Protein AF-A0A8J7UCC3-F1 (afdb_monomer_lite)

pLDDT: mean 78.11, std 16.97, range [49.72, 96.56]

Structure (mmCIF, N/CA/C/O backbone):
data_AF-A0A8J7UCC3-F1
#
_entry.id   AF-A0A8J7UCC3-F1
#
loop_
_atom_site.group_PDB
_atom_site.id
_atom_site.type_symbol
_atom_site.label_atom_id
_atom_site.label_alt_id
_atom_site.label_comp_id
_atom_site.label_asym_id
_atom_site.label_entity_id
_atom_site.label_seq_id
_atom_site.pdbx_PDB_ins_code
_atom_site.Cartn_x
_atom_site.Cartn_y
_atom_site.Cartn_z
_atom_site.occupancy
_atom_site.B_iso_or_equiv
_atom_site.auth_seq_id
_atom_site.auth_comp_id
_atom_site.auth_asym_id
_atom_site.auth_atom_id
_atom_site.pdbx_PDB_model_num
ATOM 1 N N . MET A 1 1 ? -17.914 -9.107 5.460 1.00 52.59 1 MET A N 1
ATOM 2 C CA . MET A 1 1 ? -16.474 -8.763 5.466 1.00 52.59 1 MET A CA 1
ATOM 3 C C . MET A 1 1 ? -15.946 -8.955 6.876 1.00 52.59 1 MET A C 1
ATOM 5 O O . MET A 1 1 ? -16.552 -8.418 7.795 1.00 52.59 1 MET A O 1
ATOM 9 N N . SER A 1 2 ? -14.887 -9.742 7.066 1.00 80.50 2 SER A N 1
ATOM 10 C CA . SER A 1 2 ? -14.240 -9.902 8.373 1.00 80.50 2 SER A CA 1
ATOM 11 C C . SER A 1 2 ? -13.415 -8.656 8.689 1.00 80.50 2 SER A C 1
ATOM 13 O O . SER A 1 2 ? -12.569 -8.253 7.890 1.00 80.50 2 SER A O 1
ATOM 15 N N . ARG A 1 3 ? -13.676 -8.026 9.836 1.00 83.06 3 ARG A N 1
ATOM 16 C CA . ARG A 1 3 ? -12.870 -6.909 10.332 1.00 83.06 3 ARG A CA 1
ATOM 17 C C . ARG A 1 3 ? -11.757 -7.477 11.199 1.00 83.06 3 ARG A C 1
ATOM 19 O O . ARG A 1 3 ? -12.033 -8.075 12.233 1.00 83.06 3 ARG A O 1
ATOM 26 N N . THR A 1 4 ? -10.521 -7.260 10.778 1.00 88.31 4 THR A N 1
ATOM 27 C CA . THR A 1 4 ? -9.334 -7.672 11.524 1.00 88.31 4 THR A CA 1
ATOM 28 C C . THR A 1 4 ? -8.549 -6.429 11.898 1.00 88.31 4 THR A C 1
ATOM 30 O O . THR A 1 4 ? -8.316 -5.562 11.056 1.00 88.31 4 THR A O 1
ATOM 33 N N . THR A 1 5 ? -8.168 -6.334 13.167 1.00 91.31 5 THR A N 1
ATOM 34 C CA . THR A 1 5 ? -7.296 -5.270 13.665 1.00 91.31 5 THR A CA 1
ATOM 35 C C . THR A 1 5 ? -5.872 -5.802 13.713 1.00 91.31 5 THR A C 1
ATOM 37 O O . THR A 1 5 ? -5.646 -6.907 14.198 1.00 91.31 5 THR A O 1
ATOM 40 N N . ILE A 1 6 ? -4.925 -5.019 13.205 1.00 89.56 6 ILE A N 1
ATOM 41 C CA . ILE A 1 6 ? -3.498 -5.343 13.200 1.00 89.56 6 ILE A CA 1
ATOM 42 C C . ILE A 1 6 ? -2.810 -4.295 14.069 1.00 89.56 6 ILE A C 1
ATOM 44 O O . ILE A 1 6 ? -3.079 -3.103 13.915 1.00 89.56 6 ILE A O 1
ATOM 48 N N . GLN A 1 7 ? -1.965 -4.732 14.999 1.00 94.12 7 GLN A N 1
ATOM 49 C CA . GLN A 1 7 ? -1.124 -3.814 15.760 1.00 94.12 7 GLN A CA 1
ATOM 50 C C . GLN A 1 7 ? 0.098 -3.438 14.925 1.00 94.12 7 GLN A C 1
ATOM 52 O O . GLN A 1 7 ? 0.701 -4.297 14.286 1.00 94.12 7 GLN A O 1
ATOM 57 N N . LEU A 1 8 ? 0.428 -2.151 14.919 1.00 93.12 8 LEU A N 1
ATOM 58 C CA . LEU A 1 8 ? 1.546 -1.578 14.179 1.00 93.12 8 LEU A CA 1
ATOM 59 C C . LEU A 1 8 ? 2.386 -0.752 15.145 1.00 93.12 8 LEU A C 1
ATOM 61 O O . LEU A 1 8 ? 1.844 -0.149 16.073 1.00 93.12 8 LEU A O 1
ATOM 65 N N . ASP A 1 9 ? 3.690 -0.706 14.910 1.00 96.38 9 ASP A N 1
ATOM 66 C CA . ASP A 1 9 ? 4.551 0.268 15.563 1.00 96.38 9 ASP A CA 1
ATOM 67 C C . ASP A 1 9 ? 4.268 1.689 15.034 1.00 96.38 9 ASP A C 1
ATOM 69 O O . ASP A 1 9 ? 3.658 1.898 13.976 1.00 96.38 9 ASP A O 1
ATOM 73 N N . GLU A 1 10 ? 4.696 2.688 15.802 1.00 95.81 10 GLU A N 1
ATOM 74 C CA . GLU A 1 10 ? 4.405 4.092 15.505 1.00 95.81 10 GLU A CA 1
ATOM 75 C C . GLU A 1 10 ? 5.120 4.587 14.235 1.00 95.81 10 GLU A C 1
ATOM 77 O O . GLU A 1 10 ? 4.599 5.460 13.537 1.00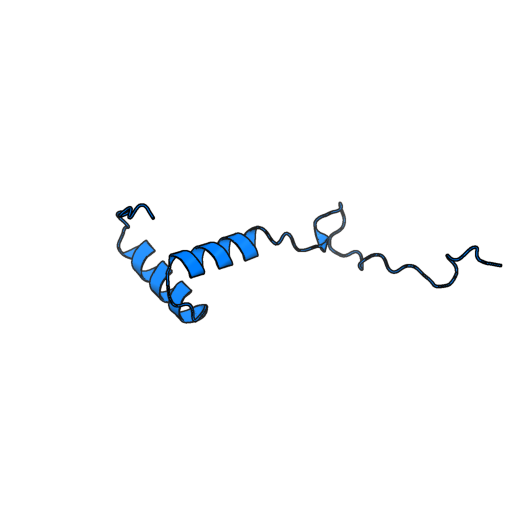 95.81 10 GLU A O 1
ATOM 82 N N . GLU A 1 11 ? 6.282 4.030 13.888 1.00 96.56 11 GLU A N 1
ATOM 83 C CA . GLU A 1 11 ? 7.018 4.422 12.682 1.00 96.56 11 GLU A CA 1
ATOM 84 C C . GLU A 1 11 ? 6.310 3.914 11.424 1.00 96.56 11 GLU A C 1
ATOM 86 O O . GLU A 1 11 ? 6.031 4.694 10.506 1.00 96.56 11 GLU A O 1
ATOM 91 N N . THR A 1 12 ? 5.911 2.642 11.418 1.00 94.62 12 THR A N 1
ATOM 92 C CA . THR A 1 12 ? 5.117 2.029 10.348 1.00 94.62 12 THR A CA 1
ATOM 93 C C . THR A 1 12 ? 3.795 2.760 10.152 1.00 94.62 12 THR A C 1
ATOM 95 O O . THR A 1 12 ? 3.384 3.016 9.017 1.00 94.62 12 THR A O 1
ATOM 98 N N . ARG A 1 13 ? 3.133 3.171 11.241 1.00 95.12 13 ARG A N 1
ATOM 99 C CA . ARG A 1 13 ? 1.905 3.971 11.159 1.00 95.12 13 ARG A CA 1
ATOM 100 C C . ARG A 1 13 ? 2.141 5.312 10.457 1.00 95.12 13 ARG A C 1
ATOM 102 O O . ARG A 1 13 ? 1.363 5.674 9.575 1.00 95.12 13 ARG A O 1
ATOM 109 N N . LYS A 1 14 ? 3.209 6.037 10.805 1.00 96.31 14 LYS A N 1
ATOM 110 C CA . LYS A 1 14 ? 3.557 7.317 10.157 1.00 96.31 14 LYS A CA 1
ATOM 111 C C . LYS A 1 14 ? 3.881 7.142 8.677 1.00 96.31 14 LYS A C 1
ATOM 113 O O . LYS A 1 14 ? 3.483 7.979 7.869 1.00 96.31 14 LYS A O 1
ATOM 118 N N . LEU A 1 15 ? 4.573 6.063 8.317 1.00 95.88 15 LEU A N 1
ATOM 119 C CA . LEU A 1 15 ? 4.849 5.728 6.920 1.00 95.88 15 LEU A CA 1
ATOM 120 C C . LEU A 1 15 ? 3.557 5.471 6.141 1.00 95.88 15 LEU A C 1
ATOM 122 O O . LEU A 1 15 ? 3.378 6.040 5.068 1.00 95.88 15 LEU A O 1
ATOM 126 N N . LEU A 1 16 ? 2.626 4.689 6.692 1.00 94.12 16 LEU A N 1
ATOM 127 C CA . LEU A 1 16 ? 1.338 4.417 6.045 1.00 94.12 16 LEU A CA 1
ATOM 128 C C . LEU A 1 16 ? 0.499 5.682 5.834 1.00 94.12 16 LEU A C 1
ATOM 130 O O . LEU A 1 16 ? -0.146 5.804 4.795 1.00 94.12 16 LEU A O 1
ATOM 134 N N . GLU A 1 17 ? 0.520 6.629 6.775 1.00 95.19 17 GLU A N 1
ATOM 135 C CA . GLU A 1 17 ? -0.142 7.929 6.599 1.00 95.19 17 GLU A CA 1
ATOM 136 C C . GLU A 1 17 ? 0.477 8.752 5.469 1.00 95.19 17 GLU A C 1
ATOM 138 O O . GLU A 1 17 ? -0.247 9.294 4.635 1.00 95.19 17 GLU A O 1
ATOM 143 N N . ARG A 1 18 ? 1.813 8.811 5.400 1.00 96.12 18 ARG A N 1
ATOM 144 C CA . ARG A 1 18 ? 2.513 9.513 4.313 1.00 96.12 18 ARG A CA 1
ATOM 145 C C . ARG A 1 18 ? 2.190 8.902 2.959 1.00 96.12 18 ARG A C 1
ATOM 147 O O . ARG A 1 18 ? 1.752 9.620 2.070 1.00 96.12 18 ARG A O 1
ATOM 154 N N . VAL A 1 19 ? 2.303 7.580 2.837 1.00 94.56 19 VAL A N 1
ATOM 155 C CA . VAL A 1 19 ? 1.973 6.855 1.602 1.00 94.56 19 VAL A CA 1
ATOM 156 C C . VAL A 1 19 ? 0.520 7.105 1.201 1.00 94.56 19 VAL A C 1
ATOM 158 O O . VAL A 1 19 ? 0.233 7.374 0.039 1.00 94.56 19 VAL A O 1
ATOM 161 N N . LYS A 1 20 ? -0.418 7.055 2.152 1.00 95.44 20 LYS A N 1
ATOM 162 C CA . LYS A 1 20 ? -1.833 7.328 1.883 1.00 95.44 20 LYS A CA 1
ATOM 163 C C . LYS A 1 20 ? -2.043 8.743 1.329 1.00 95.44 20 LYS A C 1
ATOM 165 O O . LYS A 1 20 ? -2.804 8.901 0.374 1.00 95.44 20 LYS A O 1
ATOM 170 N N . ALA A 1 21 ? -1.377 9.741 1.912 1.00 95.12 21 ALA A N 1
ATOM 171 C CA . ALA A 1 21 ? -1.446 11.130 1.471 1.00 95.12 21 ALA A CA 1
ATOM 172 C C . ALA A 1 21 ? -0.805 11.332 0.089 1.00 95.12 21 ALA A C 1
ATOM 174 O O . ALA A 1 21 ? -1.422 11.938 -0.782 1.00 95.12 21 ALA A O 1
ATOM 175 N N . GLU A 1 22 ? 0.388 10.777 -0.136 1.00 94.06 22 GLU A N 1
ATOM 176 C CA . GLU A 1 22 ? 1.116 10.859 -1.409 1.00 94.06 22 GLU A CA 1
ATOM 177 C C . GLU A 1 22 ? 0.355 10.187 -2.557 1.00 94.06 22 GLU A C 1
ATOM 179 O O . GLU A 1 22 ? 0.321 10.704 -3.671 1.00 94.06 22 GLU A O 1
ATOM 184 N N . MET A 1 23 ? -0.297 9.054 -2.288 1.00 91.88 23 MET A N 1
ATOM 185 C CA . MET A 1 23 ? -1.097 8.335 -3.282 1.00 91.88 23 MET A CA 1
ATOM 186 C C . MET A 1 23 ? -2.518 8.897 -3.439 1.00 91.88 23 MET A C 1
ATOM 188 O O . MET A 1 23 ? -3.228 8.480 -4.352 1.00 91.88 23 MET A O 1
ATOM 192 N N . GLY A 1 24 ? -2.954 9.809 -2.562 1.00 94.06 24 GLY A N 1
ATOM 193 C CA . GLY A 1 24 ? -4.282 10.427 -2.616 1.00 94.06 24 GLY A CA 1
ATOM 194 C C . GLY A 1 24 ? -5.446 9.449 -2.414 1.00 94.06 24 GLY A C 1
ATOM 195 O O . GLY A 1 24 ? -6.517 9.645 -2.986 1.00 94.06 24 GLY A O 1
ATOM 196 N N . VAL A 1 25 ? -5.252 8.380 -1.635 1.00 94.69 25 VAL A N 1
ATOM 197 C CA . VAL A 1 25 ? -6.241 7.296 -1.471 1.00 94.69 25 VAL A CA 1
ATOM 198 C C . VAL A 1 25 ? -7.007 7.369 -0.152 1.00 94.69 25 VAL A C 1
ATOM 200 O O . VAL A 1 25 ? -6.524 7.870 0.866 1.00 94.69 25 VAL A O 1
ATOM 203 N N . ALA A 1 26 ? -8.219 6.812 -0.137 1.00 90.00 26 ALA A N 1
ATOM 204 C CA . ALA A 1 26 ? -9.120 6.927 1.008 1.00 90.00 26 ALA A CA 1
ATOM 205 C C . ALA A 1 26 ? -8.753 5.979 2.165 1.00 90.00 26 ALA A C 1
ATOM 207 O O . ALA A 1 26 ? -9.043 6.273 3.329 1.00 90.00 26 ALA A O 1
ATOM 208 N N . SER A 1 27 ? -8.086 4.854 1.879 1.00 93.12 27 SER A N 1
ATOM 209 C CA . SER A 1 27 ? -7.783 3.816 2.874 1.00 93.12 27 SER A CA 1
ATOM 210 C C . SER A 1 27 ? -6.372 3.238 2.746 1.00 93.12 27 SER A C 1
ATOM 212 O O . SER A 1 27 ? -5.823 3.144 1.651 1.00 93.12 27 SER A O 1
ATOM 214 N N . TYR A 1 28 ? -5.801 2.762 3.860 1.00 92.75 28 TYR A N 1
ATOM 215 C CA . TYR A 1 28 ? -4.507 2.066 3.818 1.00 92.75 28 TYR A CA 1
ATOM 216 C C . TYR A 1 28 ? -4.579 0.759 3.022 1.00 92.75 28 TYR A C 1
ATOM 218 O O . TYR A 1 28 ? -3.607 0.370 2.388 1.00 92.75 28 TYR A O 1
ATOM 226 N N . ALA A 1 29 ? -5.733 0.082 3.015 1.00 91.38 29 ALA A N 1
ATOM 227 C CA . ALA A 1 29 ? -5.922 -1.129 2.219 1.00 91.38 29 ALA A CA 1
ATOM 228 C C . ALA A 1 29 ? -5.780 -0.844 0.716 1.00 91.38 29 ALA A C 1
ATOM 230 O O . ALA A 1 29 ? -5.207 -1.644 -0.021 1.00 91.38 29 ALA A O 1
ATOM 231 N N . GLU A 1 30 ? -6.283 0.302 0.265 1.00 92.06 30 GLU A N 1
ATOM 232 C CA . GLU A 1 30 ? -6.136 0.766 -1.111 1.00 92.06 30 GLU A CA 1
ATOM 233 C C . GLU A 1 30 ? -4.688 1.161 -1.421 1.00 92.06 30 GLU A C 1
ATOM 235 O O . GLU A 1 30 ? -4.144 0.696 -2.422 1.00 92.06 30 GLU A O 1
ATOM 240 N N . ALA A 1 31 ? -4.032 1.893 -0.513 1.00 94.00 31 ALA A N 1
ATOM 241 C CA . ALA A 1 31 ? -2.608 2.223 -0.622 1.00 94.00 31 ALA A CA 1
ATOM 242 C C . ALA A 1 31 ? -1.740 0.961 -0.778 1.00 94.00 31 ALA A C 1
ATOM 244 O O . ALA A 1 31 ? -0.967 0.839 -1.725 1.00 94.00 31 ALA A O 1
ATOM 245 N N . ILE A 1 32 ? -1.931 -0.033 0.097 1.00 92.38 32 ILE A N 1
ATOM 246 C CA . ILE A 1 32 ? -1.188 -1.300 0.065 1.00 92.38 32 ILE A CA 1
ATOM 247 C C . ILE A 1 32 ? -1.453 -2.057 -1.240 1.00 92.38 32 ILE A C 1
ATOM 249 O O . ILE A 1 32 ? -0.522 -2.586 -1.841 1.00 92.38 32 ILE A O 1
ATOM 253 N N . ARG A 1 33 ? -2.701 -2.104 -1.725 1.00 91.69 33 ARG A N 1
ATOM 254 C CA . ARG A 1 33 ? -3.017 -2.758 -3.007 1.00 91.69 33 ARG A CA 1
ATOM 255 C C . ARG A 1 33 ? -2.300 -2.098 -4.178 1.00 91.69 33 ARG A C 1
ATOM 257 O O . ARG A 1 33 ? -1.810 -2.814 -5.051 1.00 91.69 33 ARG A O 1
ATOM 264 N N . LEU A 1 34 ? -2.240 -0.769 -4.207 1.00 90.44 34 LEU A N 1
ATOM 265 C CA . LEU A 1 34 ? -1.533 -0.037 -5.253 1.00 90.44 34 LEU A CA 1
ATOM 266 C C . LEU A 1 34 ? -0.022 -0.261 -5.172 1.00 90.44 34 LEU A C 1
ATOM 268 O O . LEU A 1 34 ? 0.574 -0.562 -6.201 1.00 90.44 34 LEU A O 1
ATOM 2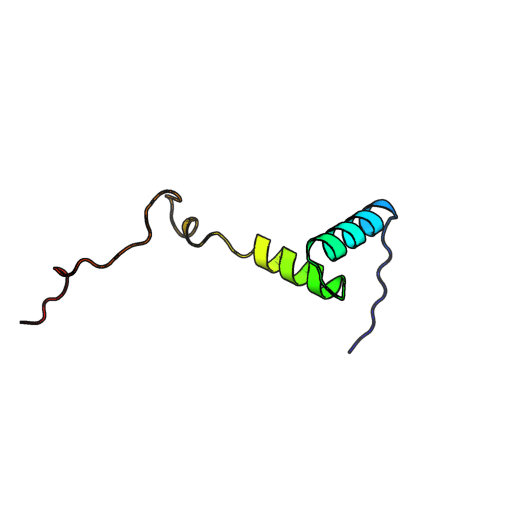72 N N . LEU A 1 35 ? 0.570 -0.233 -3.975 1.00 90.25 35 LEU A N 1
ATOM 273 C CA . LEU A 1 35 ? 1.984 -0.567 -3.776 1.00 90.25 35 LEU A CA 1
ATOM 274 C C . LEU A 1 35 ? 2.303 -1.986 -4.251 1.00 90.25 35 LEU A C 1
ATOM 276 O O . LEU A 1 35 ? 3.236 -2.197 -5.017 1.00 90.25 35 LEU A O 1
ATOM 280 N N . VAL A 1 36 ? 1.489 -2.970 -3.863 1.00 88.38 36 VAL A N 1
ATOM 281 C CA . VAL A 1 36 ? 1.652 -4.358 -4.317 1.00 88.38 36 VAL A CA 1
ATOM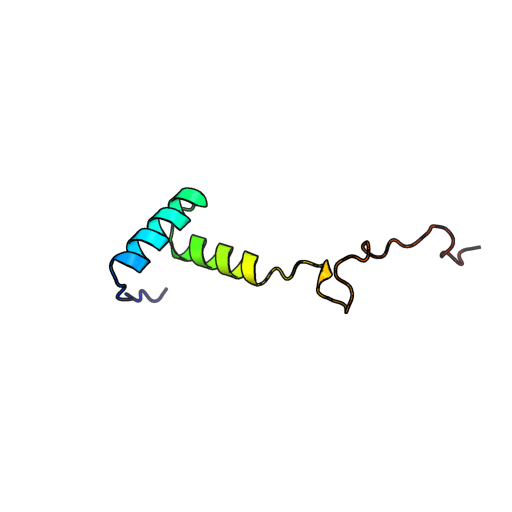 282 C C . VAL A 1 36 ? 1.512 -4.452 -5.835 1.00 88.38 36 VAL A C 1
ATOM 284 O O . VAL A 1 36 ? 2.243 -5.211 -6.464 1.00 88.38 36 VAL A O 1
ATOM 287 N N . LYS A 1 37 ? 0.597 -3.690 -6.444 1.00 87.12 37 LYS A N 1
ATOM 288 C CA . LYS A 1 37 ? 0.434 -3.644 -7.901 1.00 87.12 37 LYS A CA 1
ATOM 289 C C . LYS A 1 37 ? 1.641 -3.009 -8.591 1.00 87.12 37 LYS A C 1
ATOM 291 O O . LYS A 1 37 ? 2.032 -3.528 -9.624 1.00 87.12 37 LYS A O 1
ATOM 296 N N . GLN A 1 38 ? 2.222 -1.949 -8.032 1.00 84.62 38 GLN A N 1
ATOM 297 C CA . GLN A 1 38 ? 3.436 -1.305 -8.546 1.00 84.62 38 GLN A CA 1
ATOM 298 C C . GLN A 1 38 ? 4.660 -2.220 -8.418 1.00 84.62 38 GLN A C 1
ATOM 300 O O . GLN A 1 38 ? 5.423 -2.359 -9.363 1.00 84.62 38 GLN A O 1
ATOM 305 N N . LEU A 1 39 ? 4.810 -2.919 -7.289 1.00 80.19 39 LEU A N 1
ATOM 306 C CA . LEU A 1 39 ? 5.884 -3.898 -7.093 1.00 80.19 39 LEU A CA 1
ATOM 307 C C . LEU A 1 39 ? 5.733 -5.117 -8.014 1.00 80.19 39 LEU A C 1
ATOM 309 O O . LEU A 1 39 ? 6.718 -5.673 -8.485 1.00 80.19 39 LEU A O 1
ATOM 313 N N . LYS A 1 40 ? 4.492 -5.562 -8.256 1.00 71.94 40 LYS A N 1
ATOM 314 C CA . LYS A 1 40 ? 4.187 -6.708 -9.130 1.00 71.94 40 LYS A CA 1
ATOM 315 C C . LYS A 1 40 ? 4.059 -6.344 -10.598 1.00 71.94 40 LYS A C 1
ATOM 317 O O . LYS A 1 40 ? 4.080 -7.255 -11.429 1.00 71.94 40 LYS A O 1
ATOM 322 N N . SER A 1 41 ? 3.9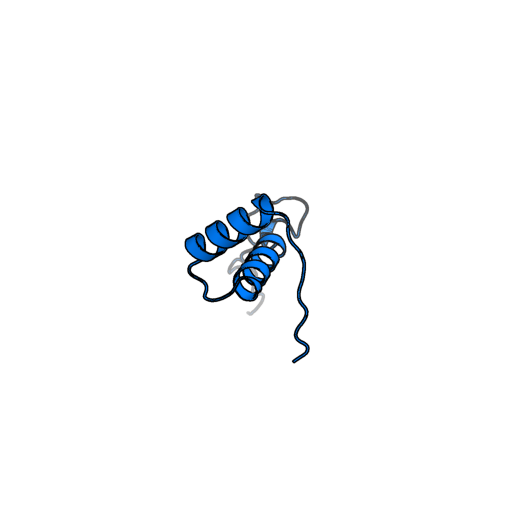19 -5.066 -10.944 1.00 63.09 41 SER A N 1
ATOM 323 C CA . SER A 1 41 ? 4.220 -4.612 -12.292 1.00 63.09 41 SER A CA 1
ATOM 324 C C . SER A 1 41 ? 5.730 -4.670 -12.434 1.00 63.09 41 SER A C 1
ATOM 326 O O . SER A 1 41 ? 6.414 -3.657 -12.398 1.00 63.09 41 SER A O 1
ATOM 328 N N . ILE A 1 42 ? 6.227 -5.899 -12.583 1.00 53.78 42 ILE A N 1
ATOM 329 C CA . ILE A 1 42 ? 7.384 -6.176 -13.410 1.00 53.78 42 ILE A CA 1
ATOM 330 C C . ILE A 1 42 ? 7.183 -5.296 -14.635 1.00 53.78 42 ILE A C 1
ATOM 332 O O . ILE A 1 42 ? 6.182 -5.465 -15.351 1.00 53.78 42 ILE A O 1
ATOM 336 N N . ASP A 1 43 ? 8.059 -4.306 -14.802 1.00 53.72 43 ASP A N 1
ATOM 337 C CA . ASP A 1 43 ? 8.123 -3.548 -16.037 1.00 53.72 43 ASP A CA 1
ATOM 338 C C . ASP A 1 43 ? 8.044 -4.586 -17.146 1.00 53.72 43 ASP A C 1
ATOM 340 O O . ASP A 1 43 ? 8.745 -5.600 -17.104 1.00 53.72 43 ASP A O 1
ATOM 344 N N . ARG A 1 44 ? 7.133 -4.413 -18.107 1.00 50.56 44 ARG A N 1
ATOM 345 C CA . ARG A 1 44 ? 6.959 -5.398 -19.189 1.00 50.56 44 ARG A CA 1
ATOM 346 C C . ARG A 1 44 ? 8.300 -5.786 -19.845 1.00 50.56 44 ARG A C 1
ATOM 348 O O . ARG A 1 44 ? 8.342 -6.831 -20.488 1.00 50.56 44 ARG A O 1
ATOM 355 N N . SER A 1 45 ? 9.353 -4.977 -19.672 1.00 51.09 45 SER A N 1
ATOM 356 C CA . SER A 1 45 ? 10.715 -5.213 -20.139 1.00 51.09 45 SER A CA 1
ATOM 357 C C . SER A 1 45 ? 11.542 -6.254 -19.367 1.00 51.09 45 SER A C 1
ATOM 359 O O . SER A 1 45 ? 12.500 -6.746 -19.950 1.00 51.09 45 SER A O 1
ATOM 361 N N . GLU A 1 46 ? 11.203 -6.682 -18.141 1.00 49.72 46 GLU A N 1
ATOM 362 C CA . GLU A 1 46 ? 11.988 -7.741 -17.459 1.00 49.72 46 GLU A CA 1
ATOM 363 C C . GLU A 1 46 ? 11.501 -9.169 -17.760 1.00 49.72 46 GLU A C 1
ATOM 365 O O . GLU A 1 46 ? 12.090 -10.158 -17.319 1.00 49.72 46 GLU A O 1
ATOM 370 N N . ARG A 1 47 ? 10.445 -9.325 -18.571 1.00 50.19 47 ARG A N 1
ATOM 371 C CA . ARG A 1 47 ? 10.104 -10.619 -19.182 1.00 50.19 47 ARG A CA 1
ATOM 372 C C . ARG A 1 47 ? 11.026 -10.893 -20.372 1.00 50.19 47 ARG A C 1
ATOM 374 O O . ARG A 1 47 ? 10.611 -10.833 -21.523 1.00 50.19 47 ARG A O 1
ATOM 381 N N . GLY A 1 48 ? 12.280 -11.207 -20.070 1.00 53.25 48 GLY A N 1
ATOM 382 C CA . GLY A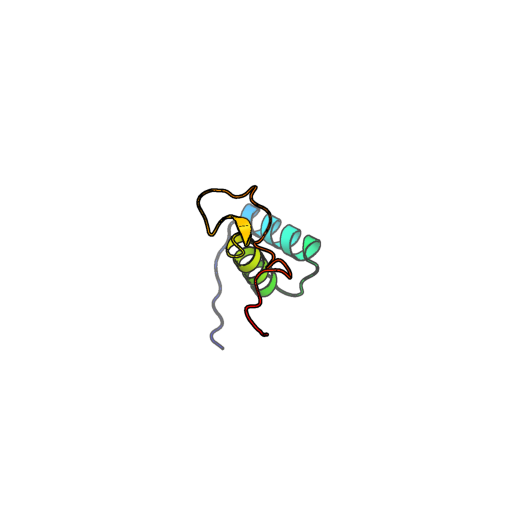 1 48 ? 13.314 -11.537 -21.045 1.00 53.25 48 GLY A CA 1
ATOM 383 C C . GLY A 1 48 ? 14.671 -11.025 -20.581 1.00 53.25 48 GLY A C 1
ATOM 384 O O . GLY A 1 48 ? 14.769 -9.976 -19.960 1.00 53.25 48 GLY A O 1
ATOM 385 N N . SER A 1 49 ? 15.731 -11.760 -20.888 1.00 56.56 49 SER A N 1
ATOM 386 C CA . SER A 1 49 ? 17.120 -11.536 -20.462 1.00 56.56 49 SER A CA 1
ATOM 387 C C . SER A 1 49 ? 17.772 -10.205 -20.904 1.00 56.56 49 SER A C 1
ATOM 389 O O . SER A 1 49 ? 18.985 -10.071 -20.769 1.00 56.56 49 SER A O 1
ATOM 391 N N . LEU A 1 50 ? 17.016 -9.228 -21.428 1.00 54.62 50 LEU A N 1
ATOM 392 C CA . LEU A 1 50 ? 17.492 -7.914 -21.887 1.00 54.62 50 LEU A CA 1
ATOM 393 C C . LEU A 1 50 ? 16.430 -6.803 -21.678 1.00 54.62 50 LEU A C 1
ATOM 395 O O . LEU A 1 50 ? 15.638 -6.536 -22.582 1.00 54.62 50 LEU A O 1
ATOM 399 N N . PRO A 1 51 ? 16.455 -6.070 -20.549 1.00 55.22 51 PRO A N 1
ATOM 400 C CA . PRO A 1 51 ? 15.466 -5.030 -20.224 1.00 55.22 51 PRO A CA 1
ATOM 401 C C . PRO A 1 51 ? 15.584 -3.729 -21.042 1.00 55.22 51 PRO A C 1
ATOM 403 O O . PRO A 1 51 ? 14.739 -2.847 -20.921 1.00 55.22 51 PRO A O 1
ATOM 406 N N . LYS A 1 52 ? 16.624 -3.595 -21.881 1.00 59.84 52 LYS A N 1
ATOM 407 C CA . LYS A 1 52 ? 16.838 -2.453 -22.796 1.00 59.84 52 LYS A CA 1
ATOM 408 C C . LYS A 1 52 ? 16.397 -2.730 -24.236 1.00 59.84 52 LYS A C 1
ATOM 410 O O . LYS A 1 52 ? 16.613 -1.885 -25.101 1.00 59.84 52 LYS A O 1
ATOM 415 N N . LEU A 1 53 ? 15.859 -3.917 -24.520 1.00 59.91 53 LEU A N 1
ATOM 416 C CA . LEU A 1 53 ? 15.341 -4.200 -25.851 1.00 59.91 53 LEU A CA 1
ATOM 417 C C . LEU A 1 53 ? 13.998 -3.485 -26.019 1.00 59.91 53 LEU A C 1
ATOM 419 O O . LEU A 1 53 ? 13.091 -3.660 -25.205 1.00 59.91 53 LEU A O 1
ATOM 423 N N . GLU A 1 54 ? 13.873 -2.697 -27.084 1.00 61.69 54 GLU A N 1
ATOM 424 C CA . GLU A 1 54 ? 12.587 -2.143 -27.500 1.00 61.69 54 GLU A CA 1
ATOM 425 C C . GLU A 1 54 ? 11.556 -3.267 -27.656 1.00 61.69 54 GLU A C 1
ATOM 427 O O . GLU A 1 54 ? 11.869 -4.364 -28.131 1.00 61.69 54 GLU A O 1
ATOM 432 N N . ALA A 1 55 ? 10.314 -2.997 -27.246 1.00 61.59 55 ALA A N 1
ATOM 433 C CA . ALA A 1 55 ? 9.234 -3.963 -27.387 1.00 61.59 55 ALA A CA 1
ATOM 434 C C . ALA A 1 55 ? 9.128 -4.406 -28.852 1.00 61.59 55 ALA A C 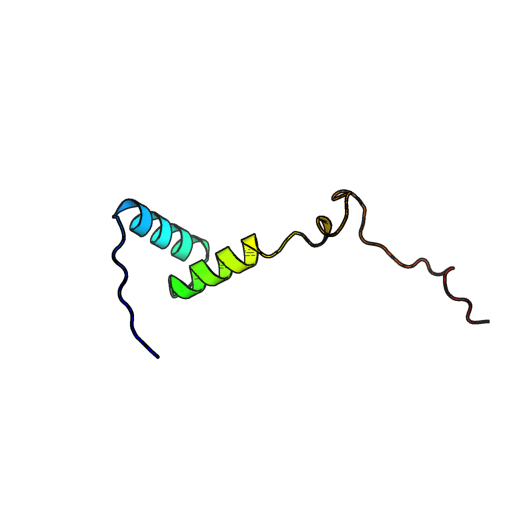1
ATOM 436 O O . ALA A 1 55 ? 9.131 -3.569 -29.756 1.00 61.59 55 ALA A O 1
ATOM 437 N N . PHE A 1 56 ? 9.010 -5.717 -29.084 1.00 69.50 56 PHE A N 1
ATOM 438 C CA . PHE A 1 56 ? 8.911 -6.264 -30.434 1.00 69.50 56 PHE A CA 1
ATOM 439 C C . PHE A 1 56 ? 7.776 -5.580 -31.213 1.00 69.50 56 PHE A C 1
ATOM 441 O O . PHE A 1 56 ? 6.598 -5.698 -30.863 1.00 69.50 56 PHE A O 1
ATOM 448 N N . ARG A 1 57 ? 8.138 -4.859 -32.278 1.00 68.31 57 ARG A N 1
ATOM 449 C CA . ARG A 1 57 ? 7.204 -4.291 -33.251 1.00 68.31 57 ARG A CA 1
ATOM 450 C C . ARG A 1 57 ? 7.275 -5.141 -34.512 1.00 68.31 57 ARG A C 1
ATOM 452 O O . ARG A 1 57 ? 8.323 -5.211 -35.140 1.00 68.31 57 ARG A O 1
ATOM 459 N N . ARG A 1 58 ? 6.158 -5.768 -34.887 1.00 63.31 58 ARG A N 1
ATOM 460 C CA . ARG A 1 58 ? 6.036 -6.465 -36.176 1.00 63.31 58 ARG A CA 1
ATOM 461 C C . ARG A 1 58 ? 6.229 -5.464 -37.313 1.00 63.31 58 ARG A C 1
ATOM 463 O O . ARG A 1 58 ? 5.448 -4.517 -37.432 1.00 63.31 58 ARG A O 1
ATOM 470 N N . GLU A 1 59 ? 7.250 -5.670 -38.134 1.00 70.19 59 GLU A N 1
ATOM 471 C CA . GLU A 1 59 ? 7.467 -4.873 -39.339 1.00 70.19 59 GLU A CA 1
ATOM 472 C C . GLU A 1 59 ? 6.451 -5.248 -40.428 1.00 70.19 59 GLU A C 1
ATOM 474 O O . GLU A 1 59 ? 5.958 -6.373 -40.493 1.00 70.19 59 GLU A O 1
ATOM 479 N N . LYS A 1 60 ? 6.106 -4.296 -41.306 1.00 60.50 60 LYS A N 1
ATOM 480 C CA . LYS A 1 60 ? 5.102 -4.502 -42.371 1.00 60.50 60 LYS A CA 1
ATOM 481 C C . LYS A 1 60 ? 5.467 -5.621 -43.361 1.00 60.50 60 LYS A C 1
ATOM 483 O O . LYS A 1 60 ? 4.567 -6.135 -44.015 1.00 60.50 60 LYS A O 1
ATOM 488 N N . LEU A 1 61 ? 6.747 -5.982 -43.459 1.00 59.41 61 LEU A N 1
ATOM 489 C CA . LEU A 1 61 ? 7.270 -7.023 -44.354 1.00 59.41 61 LEU A CA 1
ATOM 490 C C . LEU A 1 61 ? 6.956 -8.453 -43.883 1.00 59.41 61 LEU A C 1
ATOM 492 O O . LEU A 1 61 ? 7.191 -9.401 -44.620 1.00 59.41 61 LEU A O 1
ATOM 496 N N . ASP A 1 62 ? 6.403 -8.607 -42.680 1.00 59.47 62 ASP A N 1
ATOM 497 C CA . ASP A 1 62 ? 6.132 -9.903 -42.047 1.00 59.47 62 ASP A CA 1
ATOM 498 C C . ASP A 1 62 ? 4.748 -10.480 -42.432 1.00 59.47 62 ASP A C 1
ATOM 500 O O . ASP A 1 62 ? 4.278 -11.466 -41.862 1.00 59.47 62 ASP A O 1
ATOM 504 N N . ARG A 1 63 ? 4.045 -9.845 -43.385 1.00 59.31 63 ARG A N 1
ATOM 505 C CA . ARG A 1 63 ? 2.805 -10.368 -43.976 1.00 59.31 63 ARG A CA 1
ATOM 506 C C . ARG A 1 63 ? 3.130 -11.135 -45.255 1.00 59.31 63 ARG A C 1
ATOM 508 O O . ARG A 1 63 ? 3.447 -10.527 -46.269 1.00 59.31 63 ARG A O 1
ATOM 515 N N . PHE A 1 64 ? 2.955 -12.453 -45.223 1.00 66.62 64 PHE A N 1
ATOM 516 C CA . PHE A 1 64 ? 2.894 -13.300 -46.423 1.00 66.62 64 PHE A CA 1
ATOM 517 C C . PHE A 1 64 ? 1.490 -13.317 -47.056 1.00 66.62 64 PHE A C 1
ATOM 519 O O . PHE A 1 64 ? 1.098 -14.306 -47.675 1.00 66.62 64 PHE A O 1
ATOM 526 N N . ASP A 1 65 ? 0.724 -12.238 -46.899 1.00 68.56 65 ASP A N 1
ATOM 527 C CA . ASP A 1 65 ? -0.539 -12.087 -47.614 1.00 68.56 65 ASP A CA 1
ATOM 528 C C . ASP A 1 65 ? -0.214 -11.496 -48.994 1.00 68.56 65 ASP A C 1
ATOM 530 O O . ASP A 1 65 ? 0.343 -10.401 -49.082 1.00 68.56 65 ASP A O 1
ATOM 534 N N . ARG A 1 66 ? -0.476 -12.296 -50.035 1.00 56.41 66 ARG A N 1
ATOM 535 C CA . ARG A 1 66 ? -0.228 -12.011 -51.461 1.00 56.41 66 ARG A CA 1
ATOM 536 C C . ARG A 1 66 ? -0.874 -10.722 -51.958 1.00 56.41 66 ARG A C 1
ATOM 538 O O . ARG A 1 66 ? -2.014 -10.436 -51.529 1.00 56.41 66 ARG A O 1
#

Foldseek 3Di:
DDDDDDDDDPVVVVVLVVLCVVVVHDDSVVSVVVVVVVVPCPPPQVPDPGSPDDDDDDDPVPDPPD

Radius of gyration: 21.03 Å; chains: 1; bounding box: 34×24×67 Å

Secondary structure (DSSP, 8-state):
---------HHHHHHHHHHHHHHT-S-HHHHHHHHHHHHH---GGGSSS-TTSPP----GGG----

Sequence (66 aa):
MSRTTIQLDEETRKLLERVKAEMGVASYAEAIRLLVKQLKSIDRSERGSLPKLEAFRREKLDRFDR

=== Feature glossary ===
The features interleaved in this record are:

— What the protein is —

Sequence gives the chain of amino acids in standard one-letter code (A=alanine, C=cysteine, …, Y=tyrosine), read N→C. It is the only feature that is directly encoded by the gene; all structural features are derived from the folded form of this sequence.

Database cross-references. InterPro integrates a dozen domain/family signature databases into unified entries with residue-range hits. GO terms attach function/process/location labels with evidence codes. CATH codes position the fold in a four-level structural taxonomy. Organism is the NCBI-taxonomy species name.

— Where its atoms are —

Atomic coordinates in PDBx/mmCIF format — the same representation the Protein Data Bank distributes. Each line of the _atom_site loop places one backbone atom in Cartesian space (units: ångströms, origin: arbitrary).

The six renders are orthographic views along the three Cartesian axes in both directions. Representation (cartoon, sticks, or surface) and color scheme (sequence-rainbow or by-chain) vary across proteins so the training set covers all the common visualization conventions.

— Local backbone conformation —

Eight-state secondary structure (DSSP): H is the canonical α-helix, G the tighter 3₁₀-helix, I the wider π-helix; E/B are β-structure, T and S are turns and bends, and '-' is everything else. DSSP derives these from the pattern of main-chain N–H···O=C hydrogen bonds, not from the sequence.

P-SEA three-state annotation labels each residue as helix, strand, or coil based purely on the geometry of the Cα trace. It serves as a fallback when the full backbone (and thus DSSP) is unavailable.

The φ/ψ torsion pair specifies the backbone conformation at each residue. φ rotates about the N–Cα bond, ψ about the Cα–C bond. Steric clashes forbid most of the (φ, ψ) plane — the allowed regions (α-helix basin, β-sheet basin, left-handed helix) are the Ramachandran-allowed regions.

— Global shape and packing —

The geometric summary reports three shape descriptors. Rg (radius of gyration) measures how spread out the Cα atoms are about their centre of mass; compact globular proteins have small Rg, elongated or unfolded ones large. Cα contacts (<8 Å, |i−j|>4) count long-range residue pairs in spatial proximity — high for tightly packed folds, near zero for rods or random coil. The bounding-box extents give the protein's footprint along x, y, z in Å.

Solvent-accessible surface area (SASA) is the area in Å² traced out by the centre of a 1.4 Å probe sphere (a water molecule) rolled over the protein's van der Waals surface (Shrake–Rupley / Lee–Richards construction). Buried residues have near-zero SASA; fully exposed residues can exceed 200 Å². The total SASA scales roughly with the number of surface residues.

The contact map is a binary N×N matrix image: pixel (i, j) is dark where Cα_i and Cα_j are within 8 Å and |i−j|>4. Because the |i−j|>4 filter removes local helical contacts, off-diagonal stripes parallel to the main diagonal indicate parallel β-sheets; stripes perpendicular to it indicate antiparallel β-sheets. The Ramachandran plot scatters every residue's (φ, ψ) pair against the sterically allowed regions. The PAE heatmap renders the predicted-aligned-error matrix.

— Structural neighborhood —

3Di is Foldseek's structural alphabet. Each residue is assigned one of twenty discrete states based on how its Cα sits relative to its spatial (not sequential) neighbors. Aligning 3Di strings finds structural homologs roughly as well as full 3D superposition, but orders of magnitude faster.

Nearest PDB neighbors are the top structural matches found by Foldseek when searching this structure against the entire Protein Data Bank. Each hit reports a TM-score (0 to 1; >0.5 almost always implies the same fold) and an E-value. These are *structural* homologs — they may share no detectable sequence similarity.

— Confidence and disorder —

For AlphaFold models, the B-factor field carries pLDDT — the model's own estimate of local accuracy on a 0–100 scale. Regions with pLDDT<50 should be treated as essentially unmodeled; they often correspond to intrinsically disordered segments.

Crystallographic B-factors measure how much each atom's electron density is smeared out, in Å². They rise in mobile loops and surface residues and fall in the buried interior. In AlphaFold models this column is repurposed to hold pLDDT instead.

Predicted aligned error is AlphaFold's pairwise confidence. Unlike pLDDT (per-residue), PAE is per-residue-pair and captures whether two parts of the structure are correctly placed relative to each other. Units are ångströms of expected positional error.